Protein AF-A0A7J8SE46-F1 (afdb_monomer)

Organism: Gossypium davidsonii (NCBI:txid34287)

Structure (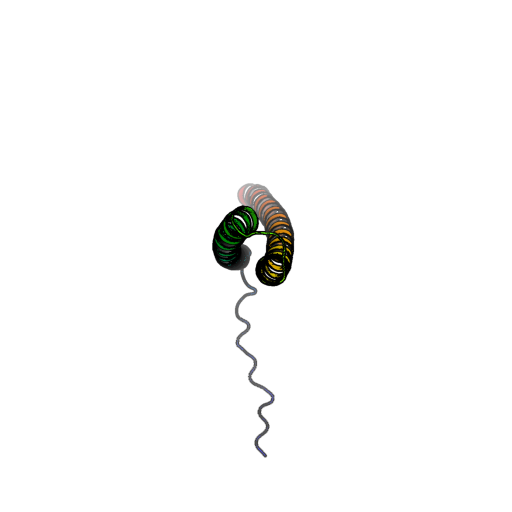mmCIF, N/CA/C/O backbone):
data_AF-A0A7J8SE46-F1
#
_entry.id   AF-A0A7J8SE46-F1
#
loop_
_atom_site.group_PDB
_atom_site.id
_atom_site.type_symbol
_atom_site.label_atom_id
_atom_site.label_alt_id
_atom_site.label_comp_id
_atom_site.label_asym_id
_atom_site.label_entity_id
_atom_site.label_seq_id
_atom_site.pdbx_PDB_ins_code
_atom_site.Cartn_x
_atom_site.Cartn_y
_atom_site.Cartn_z
_atom_site.occupancy
_atom_site.B_iso_or_equiv
_atom_site.auth_seq_id
_atom_site.auth_comp_id
_atom_site.auth_asym_id
_atom_site.auth_atom_id
_atom_site.pdbx_PDB_model_num
ATOM 1 N N . MET A 1 1 ? 7.025 -44.376 -16.265 1.00 56.47 1 MET A N 1
ATOM 2 C CA . MET A 1 1 ? 8.060 -43.318 -16.271 1.00 56.47 1 MET A CA 1
ATOM 3 C C . MET A 1 1 ? 8.127 -42.687 -17.663 1.00 56.47 1 MET A C 1
ATOM 5 O O . MET A 1 1 ? 8.733 -43.265 -18.554 1.00 56.47 1 MET A O 1
ATOM 9 N N . LYS A 1 2 ? 7.452 -41.552 -17.894 1.00 47.12 2 LYS A N 1
ATOM 10 C CA . LYS A 1 2 ? 7.578 -40.757 -19.131 1.00 47.12 2 LYS A CA 1
ATOM 11 C C . LYS A 1 2 ? 8.299 -39.460 -18.770 1.00 47.12 2 LYS A C 1
ATOM 13 O O . LYS A 1 2 ? 7.848 -38.721 -17.902 1.00 47.12 2 LYS A O 1
ATOM 18 N N . ARG A 1 3 ? 9.463 -39.249 -19.383 1.00 55.12 3 ARG A N 1
ATOM 19 C CA . ARG A 1 3 ? 10.337 -38.089 -19.188 1.00 55.12 3 ARG A CA 1
ATOM 20 C C . ARG A 1 3 ? 9.627 -36.855 -19.752 1.00 55.12 3 ARG A C 1
ATOM 22 O O . ARG A 1 3 ? 9.540 -36.708 -20.962 1.00 55.12 3 ARG A O 1
ATOM 29 N N . VAL A 1 4 ? 9.124 -35.985 -18.880 1.00 62.34 4 VAL A N 1
ATOM 30 C CA . VAL A 1 4 ? 8.595 -34.646 -19.217 1.00 62.34 4 VAL A CA 1
ATOM 31 C C . VAL A 1 4 ? 9.672 -33.574 -19.017 1.00 62.34 4 VAL A C 1
ATOM 33 O O . VAL A 1 4 ? 9.443 -32.522 -18.437 1.00 62.34 4 VAL A O 1
ATOM 36 N N . PHE A 1 5 ? 10.881 -33.855 -19.502 1.00 60.81 5 PHE A N 1
ATOM 37 C CA . PHE A 1 5 ? 11.923 -32.847 -19.687 1.00 60.81 5 PHE A CA 1
ATOM 38 C C . PHE A 1 5 ? 12.067 -32.615 -21.188 1.00 60.81 5 PHE A C 1
ATOM 40 O O . PHE A 1 5 ? 12.425 -33.550 -21.903 1.00 60.81 5 PHE A O 1
ATOM 47 N N . GLY A 1 6 ? 11.793 -31.392 -21.656 1.00 62.00 6 GLY A N 1
ATOM 48 C CA . GLY A 1 6 ? 12.154 -30.992 -23.020 1.00 62.00 6 GLY A CA 1
ATOM 49 C C . GLY A 1 6 ? 11.115 -30.256 -23.863 1.00 62.00 6 GLY A C 1
ATOM 50 O O . GLY A 1 6 ? 11.325 -30.166 -25.068 1.00 62.00 6 GLY A O 1
ATOM 51 N N . VAL A 1 7 ? 10.045 -29.682 -23.302 1.00 51.06 7 VAL A N 1
ATOM 52 C CA . VAL A 1 7 ? 9.318 -28.647 -24.056 1.00 51.06 7 VAL A CA 1
ATOM 53 C C . VAL A 1 7 ? 10.162 -27.379 -23.978 1.00 51.06 7 VAL A C 1
ATOM 55 O O . VAL A 1 7 ? 10.152 -26.677 -22.967 1.00 51.06 7 VAL A O 1
ATOM 58 N N . LYS A 1 8 ? 10.937 -27.099 -25.032 1.00 50.78 8 LYS A N 1
ATOM 59 C CA . LYS A 1 8 ? 11.357 -25.724 -25.305 1.00 50.78 8 LYS A CA 1
ATOM 60 C C . LYS A 1 8 ? 10.049 -24.952 -25.457 1.00 50.78 8 LYS A C 1
ATOM 62 O O . LYS A 1 8 ? 9.381 -25.112 -26.471 1.00 50.78 8 LYS A O 1
ATOM 67 N N . LYS A 1 9 ? 9.642 -24.199 -24.427 1.00 53.88 9 LYS A N 1
ATOM 68 C CA . LYS A 1 9 ? 8.682 -23.114 -24.634 1.00 53.88 9 LYS A CA 1
ATOM 69 C C . LYS A 1 9 ? 9.244 -22.322 -25.805 1.00 53.88 9 LYS A C 1
ATOM 71 O O . LYS A 1 9 ? 10.419 -21.941 -25.742 1.00 53.88 9 LYS A O 1
ATOM 76 N N . ASP A 1 10 ? 8.451 -22.151 -26.858 1.00 51.44 10 ASP A N 1
ATOM 77 C CA . ASP A 1 10 ? 8.722 -21.127 -27.855 1.00 51.44 10 ASP A CA 1
ATOM 78 C C . ASP A 1 10 ? 9.171 -19.891 -27.086 1.00 51.44 10 ASP A C 1
ATOM 80 O O . ASP A 1 10 ? 8.536 -19.516 -26.093 1.00 51.44 10 ASP A O 1
ATOM 84 N N . LYS A 1 11 ? 10.359 -19.374 -27.419 1.00 49.16 11 LYS A N 1
ATOM 85 C CA . LYS A 1 11 ? 10.885 -18.172 -26.779 1.00 49.16 11 LYS A CA 1
ATOM 86 C C . LYS A 1 11 ? 9.933 -17.055 -27.176 1.00 49.16 11 LYS A C 1
ATOM 88 O O . LYS A 1 11 ? 10.145 -16.403 -28.194 1.00 49.16 11 LYS A O 1
ATOM 93 N N . GLU A 1 12 ? 8.871 -16.886 -26.394 1.00 53.91 12 GLU A N 1
ATOM 94 C CA . GLU A 1 12 ? 8.076 -15.675 -26.393 1.00 53.91 12 GLU A CA 1
ATOM 95 C C . GLU A 1 12 ? 9.087 -14.529 -26.342 1.00 53.91 12 GLU A C 1
ATOM 97 O O . GLU A 1 12 ? 10.055 -14.611 -25.564 1.00 53.91 12 GLU A O 1
ATOM 102 N N . PRO A 1 13 ? 8.947 -13.526 -27.225 1.00 55.44 13 PRO A N 1
ATOM 103 C CA . PRO A 1 13 ? 9.836 -12.384 -27.188 1.00 55.44 13 PRO A CA 1
ATOM 104 C C . PRO A 1 13 ? 9.875 -11.874 -25.743 1.00 55.44 13 PRO A C 1
ATOM 106 O O . PRO A 1 13 ? 8.837 -11.879 -25.070 1.00 55.44 13 PRO A O 1
ATOM 109 N N . PRO A 1 14 ? 11.068 -11.524 -25.225 1.00 60.03 14 PRO A N 1
ATOM 110 C CA . PRO A 1 14 ? 11.175 -11.001 -23.874 1.00 60.03 14 PRO A CA 1
ATOM 111 C C . PRO A 1 14 ? 10.137 -9.884 -23.711 1.00 60.03 14 PRO A C 1
ATOM 113 O O . PRO A 1 14 ? 9.972 -9.097 -24.649 1.00 60.03 14 PRO A O 1
ATOM 116 N N . PRO A 1 15 ? 9.394 -9.860 -22.587 1.00 67.06 15 PRO A N 1
ATOM 117 C CA . PRO A 1 15 ? 8.288 -8.930 -22.410 1.00 67.06 15 PRO A CA 1
ATOM 118 C C . PRO A 1 15 ? 8.768 -7.521 -22.731 1.00 67.06 15 PRO A C 1
ATOM 120 O O . PRO A 1 15 ? 9.831 -7.105 -22.260 1.00 67.06 15 PRO A O 1
ATOM 123 N N . SER A 1 16 ? 8.009 -6.820 -23.572 1.00 84.75 16 SER A N 1
ATOM 124 C CA . SER A 1 16 ? 8.367 -5.459 -23.943 1.00 84.75 16 SER A CA 1
ATOM 125 C C . SER A 1 16 ? 8.318 -4.557 -22.708 1.00 84.75 16 SER A C 1
ATOM 127 O O . S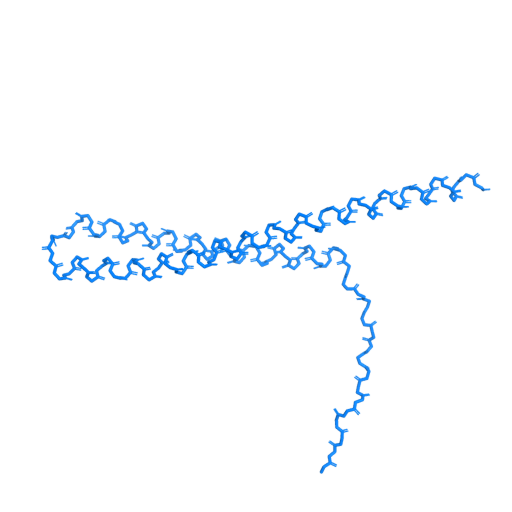ER A 1 16 ? 7.660 -4.872 -21.710 1.00 84.75 16 SER A O 1
ATOM 129 N N . ILE A 1 17 ? 8.999 -3.410 -22.771 1.00 84.50 17 ILE A N 1
ATOM 130 C CA . ILE A 1 17 ? 8.905 -2.388 -21.717 1.00 84.50 17 ILE A CA 1
ATOM 131 C C . ILE A 1 17 ? 7.428 -2.021 -21.487 1.00 84.50 17 ILE A C 1
ATOM 133 O O . ILE A 1 17 ? 7.001 -1.925 -20.342 1.00 84.50 17 ILE A O 1
ATOM 137 N N . GLN A 1 18 ? 6.632 -1.951 -22.560 1.00 86.81 18 GLN A N 1
ATOM 138 C CA . GLN A 1 18 ? 5.192 -1.699 -22.504 1.00 86.81 18 GLN A CA 1
ATOM 139 C C . GLN A 1 18 ? 4.440 -2.771 -21.695 1.00 86.81 18 GLN A C 1
ATOM 141 O O . GLN A 1 18 ? 3.700 -2.440 -20.771 1.00 86.81 18 GLN A O 1
ATOM 146 N N . ASP A 1 19 ? 4.682 -4.057 -21.977 1.00 89.56 19 ASP A N 1
ATOM 147 C CA . ASP A 1 19 ? 4.039 -5.167 -21.257 1.00 89.56 19 ASP A CA 1
ATOM 148 C C . ASP A 1 19 ? 4.409 -5.174 -19.769 1.00 89.56 19 ASP A C 1
ATOM 150 O O . ASP A 1 19 ? 3.598 -5.533 -18.907 1.00 89.56 19 ASP A O 1
ATOM 154 N N . ALA A 1 20 ? 5.658 -4.820 -19.455 1.00 88.88 20 ALA A N 1
ATOM 155 C CA . ALA A 1 20 ? 6.141 -4.722 -18.085 1.00 88.88 20 ALA A CA 1
ATOM 156 C C . ALA A 1 20 ? 5.456 -3.569 -17.337 1.00 88.88 20 ALA A C 1
ATOM 158 O O . ALA A 1 20 ? 4.964 -3.783 -16.223 1.00 88.88 20 ALA A O 1
ATOM 159 N N . THR A 1 21 ? 5.354 -2.397 -17.970 1.00 90.50 21 THR A N 1
ATOM 160 C CA . THR A 1 21 ? 4.642 -1.229 -17.439 1.00 90.50 21 THR A CA 1
ATOM 161 C C . THR A 1 21 ? 3.172 -1.552 -17.185 1.00 90.50 21 THR A C 1
ATOM 163 O O . THR A 1 21 ? 2.703 -1.386 -16.061 1.00 90.50 21 THR A O 1
ATOM 166 N N . ASP A 1 22 ? 2.460 -2.133 -18.154 1.00 93.44 22 ASP A N 1
ATOM 167 C CA . ASP A 1 22 ? 1.042 -2.492 -18.006 1.00 93.44 22 ASP A CA 1
ATOM 168 C C . ASP A 1 22 ? 0.793 -3.464 -16.845 1.00 93.44 22 ASP A C 1
ATOM 170 O O . ASP A 1 22 ? -0.193 -3.354 -16.106 1.00 93.44 22 ASP A O 1
ATOM 174 N N . ARG A 1 23 ? 1.690 -4.440 -16.658 1.00 93.38 23 ARG A N 1
ATOM 175 C CA . ARG A 1 23 ? 1.610 -5.388 -15.538 1.00 93.38 23 ARG A CA 1
ATOM 176 C C . ARG A 1 23 ? 1.844 -4.704 -14.195 1.00 93.38 23 ARG A C 1
ATOM 178 O O . ARG A 1 23 ? 1.167 -5.053 -13.226 1.00 93.38 23 ARG A O 1
ATOM 185 N N . ILE A 1 24 ? 2.797 -3.777 -14.113 1.00 94.19 24 ILE A N 1
ATOM 186 C CA . ILE A 1 24 ? 3.080 -3.025 -12.883 1.00 94.19 24 ILE A CA 1
ATOM 187 C C . ILE A 1 24 ? 1.915 -2.097 -12.547 1.00 94.19 24 ILE A C 1
ATOM 189 O O . ILE A 1 24 ? 1.468 -2.123 -11.402 1.00 94.19 24 ILE A O 1
ATOM 193 N N . SER A 1 25 ? 1.350 -1.395 -13.531 1.00 93.62 25 SER A N 1
ATOM 194 C CA . SER A 1 25 ? 0.178 -0.527 -13.352 1.00 93.62 25 SER A CA 1
ATOM 195 C C . SER A 1 25 ? -1.014 -1.296 -12.780 1.00 93.62 25 SER A C 1
ATOM 197 O O . SER A 1 25 ? -1.508 -0.955 -11.709 1.00 93.62 25 SER A O 1
ATOM 199 N N . LYS A 1 26 ? -1.387 -2.435 -13.385 1.00 96.25 26 LYS A N 1
ATOM 200 C CA . LYS A 1 26 ? -2.486 -3.290 -12.885 1.00 96.25 26 LYS A CA 1
ATOM 201 C C . LYS A 1 26 ? -2.263 -3.784 -11.451 1.00 96.25 26 LYS A C 1
ATOM 203 O O . LYS A 1 26 ? -3.204 -3.912 -10.661 1.00 96.25 26 LYS A O 1
ATOM 208 N N . ARG A 1 27 ? -1.012 -4.104 -11.100 1.00 95.75 27 ARG A N 1
ATOM 209 C CA . ARG A 1 27 ? -0.645 -4.481 -9.725 1.00 95.75 27 ARG A CA 1
ATOM 210 C C . ARG A 1 27 ? -0.757 -3.286 -8.780 1.00 95.75 27 ARG A C 1
ATOM 212 O O . ARG A 1 27 ? -1.245 -3.478 -7.669 1.00 95.75 27 ARG A O 1
ATOM 219 N N . GLY A 1 28 ? -0.342 -2.100 -9.223 1.00 97.00 28 GLY A N 1
ATOM 220 C CA . GLY A 1 28 ? -0.496 -0.832 -8.510 1.00 97.00 28 GLY A CA 1
ATOM 221 C C . GLY A 1 28 ? -1.954 -0.563 -8.159 1.00 97.00 28 GLY A C 1
ATOM 222 O O . GLY A 1 28 ? -2.274 -0.467 -6.976 1.00 97.00 28 GLY A O 1
ATOM 223 N N . ASP A 1 29 ? -2.845 -0.607 -9.152 1.00 97.06 29 ASP A N 1
ATOM 224 C CA . ASP A 1 29 ? -4.289 -0.408 -8.962 1.00 97.06 29 ASP A CA 1
ATOM 225 C C . ASP A 1 29 ? -4.862 -1.369 -7.911 1.00 97.06 29 ASP A C 1
ATOM 227 O O . ASP A 1 29 ? -5.572 -0.973 -6.984 1.00 97.06 29 ASP A O 1
ATOM 231 N N . THR A 1 30 ? -4.482 -2.649 -7.995 1.00 97.06 30 THR A N 1
ATOM 232 C CA . THR A 1 30 ? -4.919 -3.675 -7.037 1.00 97.06 30 THR A CA 1
ATOM 233 C C . THR A 1 30 ? -4.433 -3.380 -5.613 1.00 97.06 30 THR A C 1
ATOM 235 O O . THR A 1 30 ? -5.158 -3.621 -4.641 1.00 97.06 30 THR A O 1
ATOM 238 N N . VAL A 1 31 ? -3.192 -2.909 -5.455 1.00 97.88 31 VAL A N 1
ATOM 239 C CA . VAL A 1 31 ? -2.634 -2.542 -4.145 1.00 97.88 31 VAL A CA 1
ATOM 240 C C . VAL A 1 31 ? -3.344 -1.307 -3.591 1.00 97.88 31 VAL A C 1
ATOM 242 O O . VAL A 1 31 ? -3.752 -1.321 -2.428 1.00 97.88 31 VAL A O 1
ATOM 245 N N . ASP A 1 32 ? -3.576 -0.290 -4.417 1.00 97.44 32 ASP A N 1
ATOM 246 C CA . ASP A 1 32 ? -4.247 0.945 -4.011 1.00 97.44 32 ASP A CA 1
ATOM 247 C C . ASP A 1 32 ? -5.705 0.712 -3.606 1.00 97.44 32 ASP A C 1
ATOM 249 O O . ASP A 1 32 ? -6.166 1.245 -2.592 1.00 97.44 32 ASP A O 1
ATOM 253 N N . GLU A 1 33 ? -6.440 -0.142 -4.320 1.00 98.31 33 GLU A N 1
ATOM 254 C CA . GLU A 1 33 ? -7.787 -0.548 -3.913 1.00 98.31 33 GLU A CA 1
ATOM 255 C C . GLU A 1 33 ? -7.80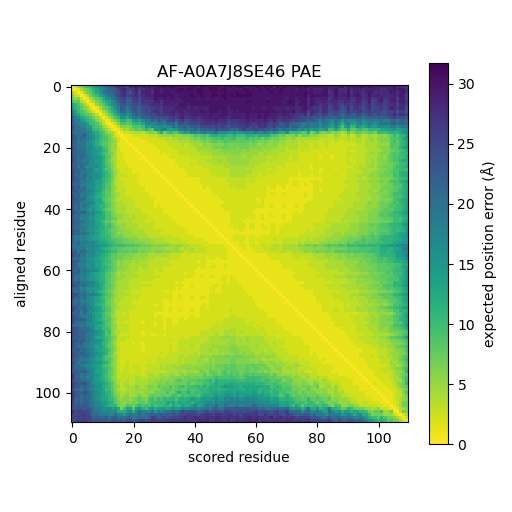6 -1.239 -2.545 1.00 98.31 33 GLU A C 1
ATOM 257 O O . GLU A 1 33 ? -8.697 -0.989 -1.723 1.00 98.31 33 GLU A O 1
ATOM 262 N N . LYS A 1 34 ? -6.831 -2.115 -2.276 1.00 98.19 34 LYS A N 1
ATOM 263 C CA . LYS A 1 34 ? -6.711 -2.784 -0.974 1.00 98.19 34 LYS A CA 1
ATOM 264 C C . LYS A 1 34 ? -6.367 -1.794 0.132 1.00 98.19 34 LYS A C 1
ATOM 266 O O . LYS A 1 34 ? -6.972 -1.869 1.201 1.00 98.19 34 LYS A O 1
ATOM 271 N N . LEU A 1 35 ? -5.454 -0.857 -0.121 1.00 98.44 35 LEU A N 1
ATOM 272 C CA . LEU A 1 35 ? -5.111 0.202 0.828 1.00 98.44 35 LEU A CA 1
ATOM 273 C C . LEU A 1 35 ? -6.332 1.059 1.175 1.00 98.44 35 LEU A C 1
ATOM 275 O O . LEU A 1 35 ? -6.628 1.222 2.357 1.00 98.44 35 LEU A O 1
ATOM 279 N N . LYS A 1 36 ? -7.113 1.494 0.175 1.00 98.56 36 LYS A N 1
ATOM 280 C CA . LYS A 1 36 ? -8.365 2.246 0.389 1.00 98.56 36 LYS A CA 1
ATOM 281 C C . LYS A 1 36 ? -9.351 1.493 1.290 1.00 98.56 36 LYS A C 1
ATOM 283 O O . LYS A 1 36 ? -9.941 2.087 2.193 1.00 98.56 36 LYS A O 1
ATOM 288 N N . LYS A 1 37 ? -9.519 0.182 1.079 1.00 98.62 37 LYS A N 1
ATOM 289 C CA . LYS A 1 37 ? -10.393 -0.666 1.914 1.00 98.62 37 LYS A CA 1
ATOM 290 C C . LYS A 1 37 ? -9.892 -0.756 3.360 1.00 98.62 37 LYS A C 1
ATOM 292 O O . LYS A 1 37 ? -10.686 -0.590 4.284 1.00 98.62 37 LYS A O 1
ATOM 297 N N . LEU A 1 38 ? -8.589 -0.969 3.553 1.00 98.69 38 LEU A N 1
ATOM 298 C CA . LEU A 1 38 ? -7.970 -1.046 4.882 1.00 98.69 38 LEU A CA 1
ATOM 299 C C . LEU A 1 38 ? -8.050 0.293 5.631 1.00 98.69 38 LEU A C 1
ATOM 301 O O . LEU A 1 38 ? -8.314 0.304 6.831 1.00 98.69 38 LEU A O 1
ATOM 305 N N . ASP A 1 39 ? -7.888 1.421 4.936 1.00 98.50 39 ASP A N 1
ATOM 306 C CA . ASP A 1 39 ? -8.040 2.757 5.523 1.00 98.50 39 ASP A CA 1
ATOM 307 C C . ASP A 1 39 ? -9.468 3.035 5.992 1.00 98.50 39 ASP A C 1
ATOM 309 O O . ASP A 1 39 ? -9.679 3.521 7.109 1.00 98.50 39 ASP A O 1
ATOM 313 N N . ALA A 1 40 ? -10.461 2.669 5.180 1.00 98.69 40 ALA A N 1
ATOM 314 C CA . ALA A 1 40 ? -11.860 2.779 5.570 1.00 98.69 40 ALA A CA 1
ATOM 315 C C . ALA A 1 40 ? -12.168 1.927 6.816 1.00 98.69 40 ALA A C 1
ATOM 317 O O . ALA A 1 40 ? -12.864 2.382 7.728 1.00 98.69 40 ALA A O 1
ATOM 318 N N . G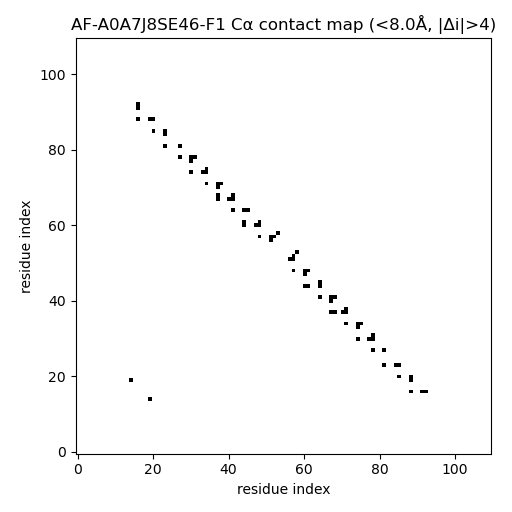LU A 1 41 ? -11.625 0.710 6.889 1.00 98.38 41 GLU A N 1
ATOM 319 C CA . GLU A 1 41 ? -11.783 -0.170 8.048 1.00 98.38 41 GLU A CA 1
ATOM 320 C C . GLU A 1 41 ? -11.103 0.396 9.308 1.00 98.38 41 GLU A C 1
ATOM 322 O O . GLU A 1 41 ? -11.719 0.442 10.377 1.00 98.38 41 GLU A O 1
ATOM 327 N N . LEU A 1 42 ? -9.872 0.908 9.194 1.00 98.69 42 LEU A N 1
ATOM 328 C CA . LEU A 1 42 ? -9.169 1.563 10.302 1.00 98.69 42 LEU A CA 1
ATOM 329 C C . LEU A 1 42 ? -9.916 2.793 10.820 1.00 98.69 42 LEU A C 1
ATOM 331 O O . LEU A 1 42 ? -9.974 3.002 12.035 1.00 98.69 42 LEU A O 1
ATOM 335 N N . SER A 1 43 ? -10.519 3.585 9.929 1.00 98.56 43 SER A N 1
ATOM 336 C CA . SER A 1 43 ? -11.336 4.736 10.324 1.00 98.56 43 SER A CA 1
ATOM 337 C C . SER A 1 43 ? -12.533 4.309 11.181 1.00 98.56 43 SER A C 1
ATOM 339 O O . SER A 1 43 ? -12.762 4.862 12.260 1.00 98.56 43 SER A O 1
ATOM 341 N N . ARG A 1 44 ? -13.232 3.236 10.782 1.00 98.56 44 ARG A N 1
ATOM 342 C CA . ARG A 1 44 ? -14.342 2.662 11.562 1.00 98.56 44 ARG A CA 1
ATOM 343 C C . ARG A 1 44 ? -13.882 2.178 12.935 1.00 98.56 44 ARG A C 1
ATOM 345 O O . ARG A 1 44 ? -14.531 2.485 13.934 1.00 98.56 44 ARG A O 1
ATOM 352 N N . TYR A 1 45 ? -12.749 1.474 13.017 1.00 98.56 45 TYR A N 1
ATOM 353 C CA . TYR A 1 45 ? -12.194 1.066 14.312 1.00 98.56 45 TYR A CA 1
ATOM 354 C C . TYR A 1 45 ? -11.840 2.268 15.190 1.00 98.56 45 TYR A C 1
ATOM 356 O O . TYR A 1 45 ? -12.137 2.256 16.383 1.00 98.56 45 TYR A O 1
ATOM 364 N N . LYS A 1 46 ? -11.258 3.328 14.617 1.00 98.19 46 LYS A N 1
ATOM 365 C CA . LYS A 1 46 ? -10.932 4.562 15.345 1.00 98.19 46 LYS A CA 1
ATOM 366 C C . LYS A 1 46 ? -12.180 5.191 15.969 1.00 98.19 46 LYS A C 1
ATOM 368 O O . LYS A 1 46 ? -12.136 5.602 17.127 1.00 98.19 46 LYS A O 1
ATOM 373 N N . GLU A 1 47 ? -13.291 5.248 15.240 1.00 98.31 47 GLU A N 1
ATOM 374 C CA . GLU A 1 47 ? -14.565 5.752 15.766 1.00 98.31 47 GLU A CA 1
ATOM 375 C C . GLU A 1 47 ? -15.156 4.852 16.855 1.00 98.31 47 GLU A C 1
ATOM 377 O O . GLU A 1 47 ? -15.590 5.352 17.895 1.00 98.31 47 GLU A O 1
ATOM 382 N N . GLN A 1 48 ? -15.143 3.532 16.652 1.00 98.25 48 GLN A N 1
ATOM 383 C CA . GLN A 1 48 ? -15.645 2.575 17.641 1.00 98.25 48 GLN A CA 1
ATOM 384 C C . GLN A 1 48 ? -14.839 2.640 18.941 1.00 98.25 48 GLN A C 1
ATOM 386 O O . GLN A 1 48 ? -15.423 2.700 20.021 1.00 98.25 48 GLN A O 1
ATOM 391 N N . ILE A 1 49 ? -13.507 2.702 18.856 1.00 98.25 49 ILE A N 1
ATOM 392 C CA . ILE A 1 49 ? -12.622 2.814 20.024 1.00 98.25 49 ILE A CA 1
ATOM 393 C C . ILE A 1 49 ? -12.922 4.095 20.808 1.00 98.25 49 ILE A C 1
ATOM 395 O O . ILE A 1 49 ? -13.022 4.033 22.032 1.00 98.25 49 ILE A O 1
ATOM 399 N N . LYS A 1 50 ? -13.116 5.232 20.121 1.00 98.06 50 LYS A N 1
ATOM 400 C CA . LYS A 1 50 ? -13.462 6.517 20.756 1.00 98.06 50 LYS A CA 1
ATOM 401 C C . LYS A 1 50 ? -14.782 6.468 21.527 1.00 98.06 50 LYS A C 1
ATOM 403 O O . LYS A 1 50 ? -14.895 7.109 22.564 1.00 98.06 50 LYS A O 1
ATOM 408 N N . LYS A 1 51 ? -15.776 5.738 21.013 1.00 97.94 51 LYS A N 1
ATOM 409 C CA . LYS A 1 51 ? -17.116 5.620 21.614 1.00 97.94 51 LYS A CA 1
ATOM 410 C C . LYS A 1 51 ? -17.213 4.513 22.671 1.00 97.94 51 LYS A C 1
ATOM 412 O O . LYS A 1 51 ? -18.195 4.456 23.403 1.00 97.94 51 LYS A O 1
ATOM 417 N N . THR A 1 52 ? -16.219 3.631 22.754 1.00 97.62 52 THR A N 1
ATOM 418 C CA . THR A 1 52 ? -16.218 2.497 23.686 1.00 97.62 52 THR A CA 1
ATOM 419 C C . THR A 1 52 ? -15.516 2.881 24.984 1.00 97.62 52 THR A C 1
ATOM 421 O O . THR A 1 52 ? -14.398 3.392 24.958 1.00 97.62 52 THR A O 1
ATOM 424 N N . ARG A 1 53 ? -16.148 2.602 26.131 1.00 97.88 53 ARG A N 1
ATOM 425 C CA . ARG A 1 53 ? -15.558 2.846 27.457 1.00 97.88 53 ARG A CA 1
ATOM 426 C C . ARG A 1 53 ? -14.267 2.025 27.646 1.00 97.88 53 ARG A C 1
ATOM 428 O O . ARG A 1 53 ? -14.226 0.881 27.186 1.00 97.88 53 ARG A O 1
ATOM 435 N N . PRO A 1 54 ? -13.243 2.553 28.347 1.00 97.38 54 PRO A N 1
ATOM 436 C CA . PRO A 1 54 ? -12.043 1.788 28.668 1.00 97.38 54 PRO A CA 1
ATOM 437 C C . PRO A 1 54 ? -12.368 0.456 29.347 1.00 97.38 54 PRO A C 1
ATOM 439 O O . PRO A 1 54 ? -13.144 0.412 30.302 1.00 97.38 54 PRO A O 1
ATOM 442 N N . GLY A 1 55 ? -11.785 -0.626 28.830 1.00 97.81 55 GLY A N 1
ATOM 443 C CA . GLY A 1 55 ? -12.007 -1.982 29.322 1.00 97.81 55 GLY A CA 1
ATOM 444 C C . GLY A 1 55 ? -11.762 -3.057 28.257 1.00 97.81 55 GLY A C 1
ATOM 445 O O . GLY A 1 55 ? -11.321 -2.742 27.146 1.00 97.81 55 GLY A O 1
ATOM 446 N N . PRO A 1 56 ? -12.087 -4.327 28.562 1.00 98.19 56 PRO A N 1
ATOM 447 C CA . PRO A 1 56 ? -11.798 -5.468 27.689 1.00 98.19 56 PRO A CA 1
ATOM 448 C C . PRO A 1 56 ? -12.364 -5.332 26.269 1.00 98.19 56 PRO A C 1
ATOM 450 O O . PRO A 1 56 ? -11.704 -5.697 25.299 1.00 98.19 56 PRO A O 1
ATOM 453 N N . ALA A 1 57 ? -13.559 -4.748 26.123 1.00 97.94 57 ALA A N 1
ATOM 454 C CA . ALA A 1 57 ? -14.178 -4.514 24.819 1.00 97.94 57 ALA A CA 1
ATOM 455 C C . ALA A 1 57 ? -13.388 -3.506 23.962 1.00 97.94 57 ALA A C 1
ATOM 457 O O . ALA A 1 57 ? -13.175 -3.736 22.771 1.00 97.94 57 ALA A O 1
ATOM 458 N N . GLN A 1 58 ? -12.906 -2.412 24.563 1.00 98.44 58 GLN A N 1
ATOM 459 C CA . GLN A 1 58 ? -12.081 -1.430 23.858 1.00 98.44 58 GLN A CA 1
ATOM 460 C C . GLN A 1 58 ? -10.721 -2.028 23.471 1.00 98.44 58 GLN A C 1
ATOM 462 O O . GLN A 1 58 ? -10.227 -1.775 22.372 1.00 98.44 58 GLN A O 1
ATOM 467 N N . GLU A 1 59 ? -10.133 -2.857 24.336 1.00 98.50 59 GLU A N 1
ATOM 468 C CA . GLU A 1 59 ? -8.852 -3.513 24.058 1.00 98.50 59 GLU A CA 1
ATOM 469 C C . GLU A 1 59 ? -8.974 -4.554 22.934 1.00 98.50 59 GLU A C 1
ATOM 471 O O . GLU A 1 59 ? -8.126 -4.626 22.042 1.00 98.50 59 GLU A O 1
ATOM 476 N N . ALA A 1 60 ? -10.097 -5.278 22.880 1.00 98.31 60 ALA A N 1
ATOM 477 C CA . ALA A 1 60 ? -10.421 -6.147 21.755 1.00 98.31 60 ALA A CA 1
ATOM 478 C C . ALA A 1 60 ? -10.496 -5.362 20.431 1.00 98.31 60 ALA A C 1
ATOM 480 O O . ALA A 1 60 ? -9.910 -5.797 19.436 1.00 98.31 60 ALA A O 1
ATOM 481 N N . LEU A 1 61 ? -11.141 -4.187 20.411 1.00 98.50 61 LEU A N 1
ATOM 482 C CA . LEU A 1 61 ? -11.191 -3.320 19.224 1.00 98.50 61 LEU A CA 1
ATOM 483 C C . LEU A 1 61 ? -9.802 -2.830 18.799 1.00 98.50 61 LEU A C 1
ATOM 485 O O . LEU A 1 61 ? -9.477 -2.898 17.614 1.00 98.50 61 LEU A O 1
ATOM 489 N N . LYS A 1 62 ? -8.956 -2.400 19.744 1.00 98.31 62 LYS A N 1
ATOM 490 C CA . LYS A 1 62 ? -7.565 -2.016 19.447 1.00 98.31 62 LYS A CA 1
ATOM 491 C C . LYS A 1 62 ? -6.777 -3.180 18.854 1.00 98.31 62 LYS A C 1
ATOM 493 O O . LYS A 1 62 ? -6.090 -2.994 17.854 1.00 98.31 62 LYS A O 1
ATOM 498 N N . SER A 1 63 ? -6.903 -4.385 19.414 1.00 98.44 63 SER A N 1
ATOM 499 C CA . SER A 1 63 ? -6.196 -5.564 18.898 1.00 98.44 63 SER A CA 1
ATOM 500 C C . SER A 1 63 ? -6.593 -5.890 17.452 1.00 98.44 63 SER A C 1
ATOM 502 O O . SER A 1 63 ? -5.736 -6.216 16.629 1.00 98.44 63 SER A O 1
ATOM 504 N N . ARG A 1 64 ? -7.881 -5.736 17.109 1.00 98.31 64 ARG A N 1
ATOM 505 C CA . ARG A 1 64 ? -8.384 -5.898 15.738 1.00 98.31 64 ARG A CA 1
ATOM 506 C C . ARG A 1 64 ? -7.843 -4.802 14.824 1.00 98.31 64 ARG A C 1
ATOM 508 O O . ARG A 1 64 ? -7.286 -5.121 13.777 1.00 98.31 64 ARG A O 1
ATOM 515 N N . ALA A 1 65 ? -7.898 -3.543 15.259 1.00 98.62 65 ALA A N 1
ATOM 516 C CA . ALA A 1 65 ? -7.339 -2.414 14.519 1.00 98.62 65 ALA A CA 1
ATOM 517 C C . ALA A 1 65 ? -5.834 -2.586 14.244 1.00 98.62 65 ALA A C 1
ATOM 519 O O . ALA A 1 65 ? -5.376 -2.325 13.137 1.00 98.62 65 ALA A O 1
ATOM 520 N N . MET A 1 66 ? -5.066 -3.103 15.208 1.00 98.56 66 MET A N 1
ATOM 521 C CA . MET A 1 66 ? -3.634 -3.378 15.041 1.00 98.56 66 MET A CA 1
ATOM 522 C C . MET A 1 66 ? -3.350 -4.434 13.967 1.00 98.56 66 MET A C 1
ATOM 524 O O . MET A 1 66 ? -2.359 -4.319 13.243 1.00 98.56 66 MET A O 1
ATOM 528 N N . ARG A 1 67 ? -4.215 -5.445 13.817 1.00 98.50 67 ARG A N 1
ATOM 529 C CA . ARG A 1 67 ? -4.089 -6.440 12.736 1.00 98.50 67 ARG A CA 1
ATOM 530 C C . ARG A 1 67 ? -4.295 -5.794 11.367 1.00 98.50 67 ARG A C 1
ATOM 532 O O . ARG A 1 67 ? -3.469 -6.001 10.479 1.00 98.50 67 ARG A O 1
ATOM 539 N N . VAL A 1 68 ? -5.330 -4.963 11.230 1.00 98.56 68 VAL A N 1
ATOM 540 C CA . VAL A 1 68 ? -5.602 -4.208 9.994 1.00 98.56 68 VAL A CA 1
ATOM 541 C C . VAL A 1 68 ? -4.456 -3.243 9.687 1.00 98.56 68 VAL A C 1
ATOM 543 O O . VAL A 1 68 ? -3.985 -3.182 8.555 1.00 98.56 68 VAL A O 1
ATOM 546 N N . LEU A 1 69 ? -3.922 -2.557 10.702 1.00 98.44 69 LEU A N 1
ATOM 547 C CA . LEU A 1 69 ? -2.789 -1.644 10.547 1.00 98.44 69 LEU A CA 1
ATOM 548 C C . LEU A 1 69 ? -1.529 -2.369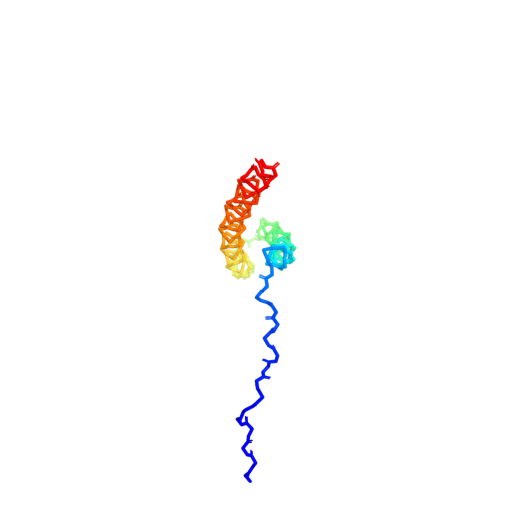 10.059 1.00 98.44 69 LEU A C 1
ATOM 550 O O . LEU A 1 69 ? -0.835 -1.872 9.174 1.00 98.44 69 LEU A O 1
ATOM 554 N N . LYS A 1 70 ? -1.237 -3.560 10.598 1.00 98.50 70 LYS A N 1
ATOM 555 C CA . LYS A 1 70 ? -0.111 -4.384 10.136 1.00 98.50 70 LYS A CA 1
ATOM 556 C C . LYS A 1 70 ? -0.286 -4.798 8.673 1.00 98.50 70 LYS A C 1
ATOM 558 O O . LYS A 1 70 ? 0.671 -4.734 7.905 1.00 98.50 70 LYS A O 1
ATOM 563 N N . GLN A 1 71 ? -1.498 -5.189 8.283 1.00 98.38 71 GLN A N 1
ATOM 564 C CA . GLN A 1 71 ? -1.807 -5.529 6.895 1.00 98.38 71 GLN A CA 1
ATOM 565 C C . GLN A 1 71 ? -1.661 -4.314 5.971 1.00 98.38 71 GLN A C 1
ATOM 567 O O . GLN A 1 71 ? -1.083 -4.444 4.894 1.00 98.38 71 GLN A O 1
ATOM 572 N N . LYS A 1 72 ? -2.115 -3.132 6.404 1.00 98.50 72 LYS A N 1
ATOM 573 C CA . LYS A 1 72 ? -1.946 -1.884 5.655 1.00 98.50 72 LYS A CA 1
ATOM 574 C C . LYS A 1 72 ? -0.469 -1.581 5.406 1.00 98.50 72 LYS A C 1
ATOM 576 O O . LYS A 1 72 ? -0.087 -1.425 4.254 1.00 98.50 72 LYS A O 1
ATOM 581 N N . ARG A 1 73 ? 0.367 -1.611 6.450 1.00 98.31 73 ARG A N 1
ATOM 582 C CA . ARG A 1 73 ?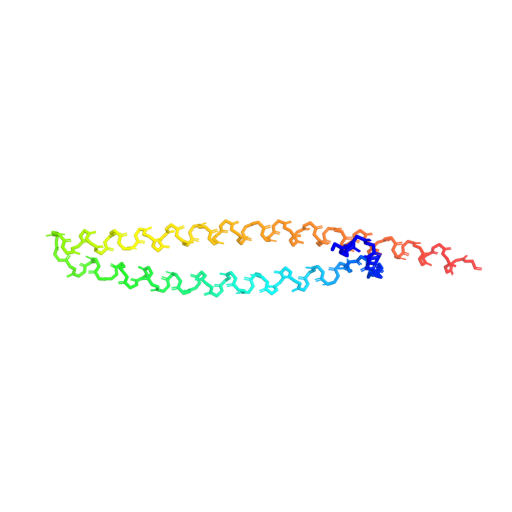 1.819 -1.371 6.328 1.00 98.31 73 ARG A CA 1
ATOM 583 C C . ARG A 1 73 ? 2.505 -2.318 5.344 1.00 98.31 73 ARG A C 1
ATOM 585 O O . ARG A 1 73 ? 3.408 -1.913 4.624 1.00 98.31 73 ARG A O 1
ATOM 592 N N . MET A 1 74 ? 2.073 -3.578 5.293 1.00 98.38 74 MET A N 1
ATOM 593 C CA . MET A 1 74 ? 2.590 -4.536 4.314 1.00 98.38 74 MET A CA 1
ATOM 594 C C . MET A 1 74 ? 2.263 -4.111 2.874 1.00 98.38 74 MET A C 1
ATOM 596 O O . MET A 1 74 ? 3.128 -4.199 2.007 1.00 98.38 74 MET A O 1
ATOM 600 N N . TYR A 1 75 ? 1.037 -3.649 2.612 1.00 98.50 75 TYR A N 1
ATOM 601 C CA . TYR A 1 75 ? 0.648 -3.165 1.285 1.00 98.50 75 TYR A CA 1
ATOM 602 C C . TYR A 1 75 ? 1.272 -1.810 0.935 1.00 98.50 75 TYR A C 1
ATOM 604 O O . TYR A 1 75 ? 1.617 -1.608 -0.223 1.00 98.50 75 TYR A O 1
ATOM 612 N N . GLU A 1 76 ? 1.484 -0.923 1.911 1.00 97.94 76 GLU A N 1
ATOM 613 C CA . GLU A 1 76 ? 2.249 0.318 1.714 1.00 97.94 76 GLU A CA 1
ATOM 614 C C . GLU A 1 76 ? 3.667 -0.012 1.228 1.00 97.94 76 GLU A C 1
ATOM 616 O O . GLU A 1 76 ? 4.078 0.477 0.182 1.00 97.94 76 GLU A O 1
ATOM 621 N N . GLY A 1 77 ? 4.355 -0.959 1.879 1.00 98.06 77 GLY A N 1
ATOM 622 C CA . GL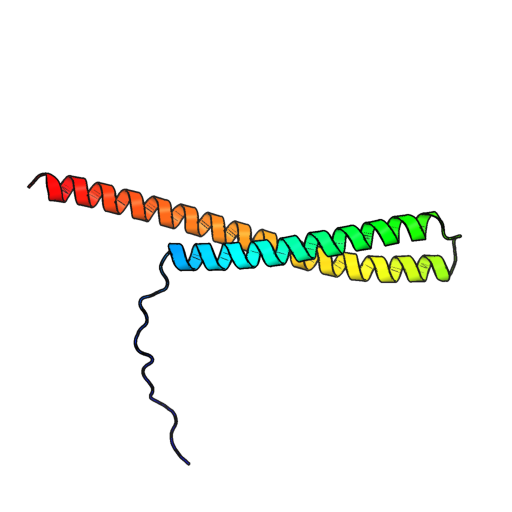Y A 1 77 ? 5.671 -1.417 1.422 1.00 98.06 77 GLY A CA 1
ATOM 623 C C . GLY A 1 77 ? 5.655 -2.071 0.032 1.00 98.06 77 GLY A C 1
ATOM 624 O O . GLY A 1 77 ? 6.584 -1.882 -0.752 1.00 98.06 77 GLY A O 1
ATOM 625 N N . GLN A 1 78 ? 4.596 -2.813 -0.320 1.00 97.19 78 GLN A N 1
ATOM 626 C CA . GLN A 1 78 ? 4.441 -3.344 -1.683 1.00 97.19 78 GLN A CA 1
ATOM 627 C C . GLN A 1 78 ? 4.270 -2.227 -2.716 1.00 97.19 78 GLN A C 1
ATOM 629 O O . GLN A 1 78 ? 4.858 -2.310 -3.792 1.00 97.19 78 GLN A O 1
ATOM 634 N N . ARG A 1 79 ? 3.491 -1.189 -2.400 1.00 97.50 79 ARG A N 1
ATOM 635 C CA . ARG A 1 79 ? 3.309 -0.024 -3.270 1.00 97.50 79 ARG A CA 1
ATOM 636 C C . ARG A 1 79 ? 4.628 0.717 -3.478 1.00 97.50 79 ARG A C 1
ATOM 638 O O . ARG A 1 79 ? 4.970 1.028 -4.612 1.00 97.50 79 ARG A O 1
ATOM 645 N N . ASP A 1 80 ? 5.399 0.918 -2.415 1.00 97.25 80 ASP A N 1
ATOM 646 C CA . ASP A 1 80 ? 6.706 1.576 -2.495 1.00 97.25 80 ASP A CA 1
ATOM 647 C C . ASP A 1 80 ? 7.685 0.773 -3.368 1.00 97.25 80 ASP A C 1
ATOM 649 O O . ASP A 1 80 ? 8.441 1.334 -4.163 1.00 97.25 80 ASP A O 1
ATOM 653 N N . MET A 1 81 ? 7.635 -0.561 -3.295 1.00 96.31 81 MET A N 1
ATOM 654 C CA . MET A 1 81 ? 8.400 -1.418 -4.202 1.00 96.31 81 MET A CA 1
ATOM 655 C C . MET A 1 81 ? 7.954 -1.250 -5.661 1.00 96.31 81 MET A C 1
ATOM 657 O O . MET A 1 81 ? 8.807 -1.169 -6.544 1.00 96.31 81 MET A O 1
ATOM 661 N N . LEU A 1 82 ? 6.644 -1.177 -5.920 1.00 96.44 82 LEU A N 1
ATOM 662 C CA . LEU A 1 82 ? 6.115 -0.942 -7.267 1.00 96.44 82 LEU A CA 1
ATOM 663 C C . LEU A 1 82 ? 6.547 0.423 -7.810 1.00 96.44 82 LEU A C 1
ATOM 665 O O . LEU A 1 82 ? 6.971 0.481 -8.956 1.00 96.44 82 LEU A O 1
ATOM 669 N N . TYR A 1 83 ? 6.551 1.483 -6.995 1.00 94.19 83 TYR A N 1
ATOM 670 C CA . TYR A 1 83 ? 7.042 2.798 -7.424 1.00 94.19 83 TYR A CA 1
ATOM 671 C C . TYR A 1 83 ? 8.501 2.765 -7.875 1.00 94.19 83 TYR A C 1
ATOM 673 O O . TYR A 1 83 ? 8.835 3.329 -8.913 1.00 94.19 83 TYR A O 1
ATOM 681 N N . ASN A 1 84 ? 9.364 2.054 -7.145 1.00 95.69 84 ASN A N 1
ATOM 682 C CA . ASN A 1 84 ? 10.753 1.871 -7.567 1.00 95.69 84 ASN A CA 1
ATOM 683 C C . ASN A 1 84 ? 10.856 1.100 -8.895 1.00 95.69 84 ASN A C 1
ATOM 685 O O . ASN A 1 84 ? 11.709 1.406 -9.725 1.00 95.69 84 ASN A O 1
ATOM 689 N N . GLN A 1 85 ? 9.994 0.100 -9.115 1.00 94.44 85 GLN A N 1
ATOM 690 C CA . GLN A 1 85 ? 9.957 -0.643 -10.379 1.00 94.44 85 GLN A CA 1
ATOM 691 C C . GLN A 1 85 ? 9.486 0.230 -11.544 1.00 94.44 85 GLN A C 1
ATOM 693 O O . GLN A 1 85 ? 10.115 0.189 -12.598 1.00 94.44 85 GLN A O 1
ATOM 698 N N . THR A 1 86 ? 8.437 1.031 -11.344 1.00 93.81 86 THR A N 1
ATOM 699 C CA . THR A 1 86 ? 7.953 2.001 -12.335 1.00 93.81 86 THR A CA 1
ATOM 700 C C . THR A 1 86 ? 9.053 2.991 -12.695 1.00 93.81 86 THR A C 1
ATOM 702 O O . THR A 1 86 ? 9.387 3.112 -13.865 1.00 93.81 86 THR A O 1
ATOM 705 N N . PHE A 1 87 ? 9.709 3.592 -11.698 1.00 95.25 87 PHE A N 1
ATOM 706 C CA . PHE A 1 87 ? 10.799 4.538 -11.934 1.00 95.25 87 PHE A CA 1
ATOM 707 C C . PHE A 1 87 ? 11.941 3.926 -12.757 1.00 95.25 87 PHE A C 1
ATOM 709 O O . PHE A 1 87 ? 12.416 4.526 -13.717 1.00 95.25 87 PHE A O 1
ATOM 716 N N . ASN A 1 88 ? 12.365 2.703 -12.427 1.00 93.38 88 ASN A N 1
ATOM 717 C CA . ASN A 1 88 ? 13.400 2.018 -13.200 1.00 93.38 88 ASN A CA 1
ATOM 718 C C . ASN A 1 88 ? 12.963 1.752 -14.649 1.00 93.38 88 ASN A C 1
ATOM 720 O O . ASN A 1 88 ? 13.786 1.866 -15.557 1.00 93.38 88 ASN A O 1
ATOM 724 N N . LEU A 1 89 ? 11.694 1.398 -14.881 1.00 92.56 89 LEU A N 1
ATOM 725 C CA . LEU A 1 89 ? 11.177 1.210 -16.237 1.00 92.56 89 LEU A CA 1
ATOM 726 C C . LEU A 1 89 ? 11.087 2.518 -17.013 1.00 92.56 89 LEU A C 1
ATOM 728 O O . LEU A 1 89 ? 11.447 2.515 -18.185 1.00 92.56 89 LEU A O 1
ATOM 732 N N . ASP A 1 90 ? 10.690 3.617 -16.376 1.00 92.62 90 ASP A N 1
ATOM 733 C CA . ASP A 1 90 ? 10.636 4.935 -17.013 1.00 92.62 90 ASP A CA 1
ATOM 734 C C . ASP A 1 90 ? 12.031 5.367 -17.493 1.00 92.62 90 ASP A C 1
ATOM 736 O O . ASP A 1 90 ? 12.198 5.805 -18.632 1.00 92.62 90 ASP A O 1
ATOM 740 N N . GLN A 1 91 ? 13.066 5.138 -16.677 1.00 93.25 91 GLN A N 1
ATOM 741 C CA . GLN A 1 91 ? 14.458 5.405 -17.056 1.00 93.25 91 GLN A CA 1
ATOM 742 C C . GLN A 1 91 ? 14.909 4.554 -18.256 1.00 93.25 91 GLN A C 1
ATOM 744 O O . GLN A 1 91 ? 15.579 5.050 -19.164 1.00 93.25 91 GLN A O 1
ATOM 749 N N . VAL A 1 92 ? 14.544 3.267 -18.278 1.00 92.19 92 VAL A N 1
ATOM 750 C CA . VAL A 1 92 ? 14.875 2.360 -19.390 1.00 92.19 92 VAL A CA 1
ATOM 751 C C . VAL A 1 92 ? 14.093 2.723 -20.655 1.00 92.19 92 VAL A C 1
ATOM 753 O O . VAL A 1 92 ? 14.655 2.663 -21.751 1.00 92.19 92 VAL A O 1
ATOM 756 N N . ALA A 1 93 ? 12.827 3.122 -20.523 1.00 90.38 93 ALA A N 1
ATOM 757 C CA . ALA A 1 93 ? 11.996 3.589 -21.627 1.00 90.38 93 ALA A CA 1
ATOM 758 C C . ALA A 1 93 ? 12.611 4.832 -22.279 1.00 90.38 93 ALA A C 1
ATOM 760 O O . ALA A 1 93 ? 12.835 4.829 -23.489 1.00 90.38 93 ALA A O 1
ATOM 761 N N . PHE A 1 94 ? 12.991 5.823 -21.469 1.00 92.44 94 PHE A N 1
ATOM 762 C CA . PHE A 1 94 ? 13.637 7.049 -21.932 1.00 92.44 94 PHE A CA 1
ATOM 763 C C . PHE A 1 94 ? 14.959 6.776 -22.663 1.00 92.44 94 PHE A C 1
ATOM 765 O O . PHE A 1 94 ? 15.179 7.258 -23.773 1.00 92.44 94 PHE A O 1
ATOM 772 N N . ALA A 1 95 ? 15.832 5.943 -22.085 1.00 91.75 95 ALA A N 1
ATOM 773 C CA . ALA A 1 95 ? 17.083 5.561 -22.739 1.00 91.75 95 ALA A CA 1
ATOM 774 C C . ALA A 1 95 ? 16.840 4.831 -24.074 1.00 91.75 95 ALA A C 1
ATOM 776 O O . ALA A 1 95 ? 17.551 5.057 -25.052 1.00 91.75 95 ALA A O 1
ATOM 777 N N . SER A 1 96 ? 15.821 3.968 -24.126 1.00 88.94 96 SER A N 1
ATOM 778 C CA . SER A 1 96 ? 15.458 3.227 -25.339 1.00 88.94 96 SER A CA 1
ATOM 779 C C . SER A 1 96 ? 14.928 4.140 -26.445 1.00 88.94 96 SER A C 1
ATOM 781 O O . SER A 1 96 ? 15.188 3.880 -27.617 1.00 88.94 96 SER A O 1
ATOM 783 N N . GLU A 1 97 ? 14.190 5.190 -26.090 1.00 89.31 97 GLU A N 1
ATOM 784 C CA . GLU A 1 97 ? 13.718 6.213 -27.026 1.00 89.31 97 GLU A CA 1
ATOM 785 C C . GLU A 1 97 ? 14.888 7.028 -27.588 1.00 89.31 97 GLU A C 1
ATOM 787 O O . GLU A 1 97 ? 15.073 7.060 -28.802 1.00 89.31 97 GLU A O 1
ATOM 792 N N . GLY A 1 98 ? 15.781 7.531 -26.728 1.00 90.62 98 GLY A N 1
ATOM 793 C CA . GLY A 1 98 ? 16.965 8.270 -27.178 1.00 90.62 98 GLY A CA 1
ATOM 794 C C . GLY A 1 98 ? 17.887 7.462 -28.105 1.00 90.62 98 GLY A C 1
ATOM 795 O O . GLY A 1 98 ? 18.452 8.007 -29.054 1.00 90.62 98 GLY A O 1
ATOM 796 N N . LEU A 1 99 ? 18.015 6.146 -27.887 1.00 89.94 99 LEU A N 1
ATOM 797 C CA . LEU A 1 99 ? 18.752 5.262 -28.800 1.00 89.94 99 LEU A CA 1
ATOM 798 C C . LEU A 1 99 ? 18.069 5.122 -30.166 1.00 89.94 99 LEU A C 1
ATOM 800 O O . LEU A 1 99 ? 18.762 5.092 -31.186 1.00 89.94 99 LEU A O 1
ATOM 804 N N . LYS A 1 100 ? 16.733 5.039 -30.204 1.00 87.06 100 LYS A N 1
ATOM 805 C CA . LYS A 1 100 ? 15.976 4.996 -31.464 1.00 87.06 100 LYS A CA 1
ATOM 806 C C . LYS A 1 100 ? 16.138 6.300 -32.240 1.00 87.06 100 LYS A C 1
ATOM 808 O O . LYS A 1 100 ? 16.398 6.244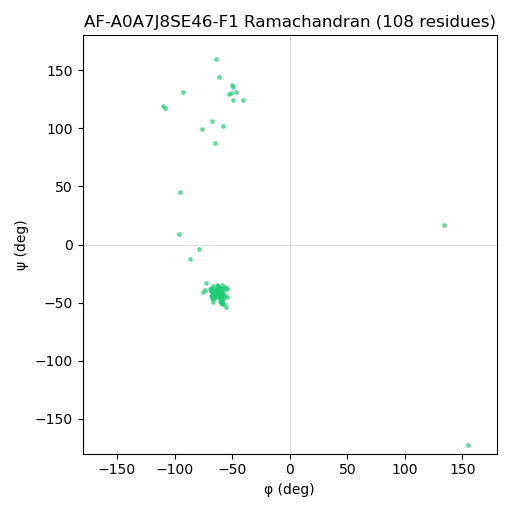 -33.439 1.00 87.06 100 LYS A O 1
ATOM 813 N N . ASP A 1 101 ? 16.063 7.441 -31.563 1.00 89.88 101 ASP A N 1
ATOM 814 C CA . ASP A 1 101 ? 16.227 8.757 -32.188 1.00 89.88 101 ASP A CA 1
ATOM 815 C C . ASP A 1 101 ? 17.645 8.943 -32.748 1.00 89.88 101 ASP A C 1
ATOM 817 O O . ASP A 1 101 ? 17.830 9.386 -33.887 1.00 89.88 101 ASP A O 1
ATOM 821 N N . ALA A 1 102 ? 18.668 8.530 -31.990 1.00 87.81 102 ALA A N 1
ATOM 822 C CA . ALA A 1 102 ? 20.054 8.540 -32.453 1.00 87.81 102 ALA A CA 1
ATOM 823 C C . ALA A 1 102 ? 20.248 7.634 -33.678 1.00 87.81 102 ALA A C 1
ATOM 825 O O . ALA A 1 102 ? 20.879 8.034 -34.658 1.00 87.81 102 ALA A O 1
ATOM 826 N N . GLN A 1 103 ? 19.667 6.431 -33.658 1.00 85.56 103 GLN A N 1
ATOM 827 C CA . GLN A 1 103 ? 19.717 5.509 -34.789 1.00 85.56 103 GLN A CA 1
ATOM 828 C C . GLN A 1 103 ? 19.049 6.104 -36.033 1.00 85.56 103 GLN A C 1
ATOM 830 O O . GLN A 1 103 ? 19.620 6.018 -37.118 1.00 85.56 103 GLN A O 1
ATOM 835 N N . GLN A 1 104 ? 17.869 6.715 -35.894 1.00 83.81 104 GLN A N 1
ATOM 836 C CA . GLN A 1 104 ? 17.171 7.370 -37.003 1.00 83.81 104 GLN A CA 1
ATOM 837 C C . GLN A 1 104 ? 17.980 8.532 -37.574 1.00 83.81 104 GLN A C 1
ATOM 839 O O . GLN A 1 104 ? 18.090 8.650 -38.790 1.00 83.81 104 GLN A O 1
ATOM 844 N N . THR A 1 105 ? 18.600 9.340 -36.714 1.00 85.50 105 THR A N 1
ATOM 845 C CA . THR A 1 105 ? 19.450 10.457 -37.142 1.00 85.50 105 THR A CA 1
ATOM 846 C C . THR A 1 105 ? 20.647 9.963 -37.958 1.00 85.50 105 THR A C 1
ATOM 848 O O . THR A 1 105 ? 20.951 10.523 -39.006 1.00 85.50 105 THR A O 1
ATOM 851 N N . VAL A 1 106 ? 21.312 8.886 -37.528 1.00 80.19 106 VAL A N 1
ATOM 852 C CA . VAL A 1 106 ? 22.483 8.335 -38.236 1.00 80.19 106 VAL A CA 1
ATOM 853 C C . VAL A 1 106 ? 22.090 7.599 -39.525 1.00 80.19 106 VAL A C 1
ATOM 855 O O . VAL A 1 106 ? 22.785 7.712 -40.529 1.00 80.19 106 VAL A O 1
ATOM 858 N N . CYS A 1 107 ?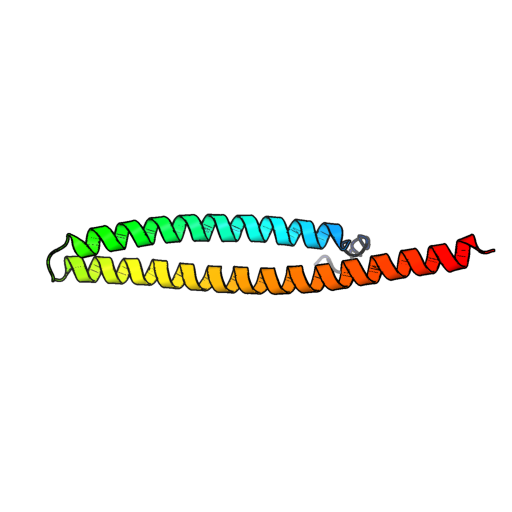 20.978 6.860 -39.513 1.00 72.94 107 CYS A N 1
ATOM 859 C CA . CYS A 1 107 ? 20.475 6.068 -40.642 1.00 72.94 107 CYS A CA 1
ATOM 860 C C . CYS A 1 107 ? 19.821 6.925 -41.737 1.00 72.94 107 CYS A C 1
ATOM 862 O O . CYS A 1 107 ? 20.033 6.669 -42.914 1.00 72.94 107 CYS A O 1
ATOM 864 N N . GLY A 1 108 ? 19.043 7.942 -41.361 1.00 60.19 108 GLY A N 1
ATOM 865 C CA . GLY A 1 108 ? 18.352 8.831 -42.301 1.00 60.19 108 GLY A CA 1
ATOM 866 C C . GLY A 1 108 ? 19.241 9.913 -42.919 1.00 60.19 108 GLY A C 1
ATOM 867 O O . GLY A 1 108 ? 18.770 10.672 -43.759 1.00 60.19 108 GLY A O 1
ATOM 868 N N . SER A 1 109 ? 20.507 9.993 -42.498 1.00 55.66 109 SER A N 1
ATOM 869 C CA . SER A 1 109 ? 21.522 10.901 -43.052 1.00 55.66 109 SER A CA 1
ATOM 870 C C . SER A 1 109 ? 22.417 10.236 -44.117 1.00 55.66 109 SER A C 1
ATOM 872 O O . SER A 1 109 ? 23.419 10.831 -44.517 1.00 55.66 109 SER A O 1
ATOM 874 N N . LEU A 1 110 ? 22.079 9.016 -44.556 1.00 47.00 110 LEU A N 1
ATOM 875 C CA . LEU A 1 110 ? 22.711 8.253 -45.645 1.00 47.00 110 LEU A CA 1
ATOM 876 C C . LEU A 1 110 ? 21.697 8.006 -46.767 1.00 47.00 110 LEU A C 1
ATOM 878 O O . LEU A 1 110 ? 22.129 8.024 -47.941 1.00 47.00 110 LEU A O 1
#

Secondary structure (DSSP, 8-state):
-----------PPPPPHHHHHHHHHHHHHHHHHHHHHHHHHHHHHHHHHHHSPTTHHHHHHHHHHHHHHHHHHHHHHHHHHHHHHHHHHHHHHHHHHHHHHHHHHHHTT-

pLDDT: mean 88.46, std 15.42, range [47.0, 98.69]

Solvent-accessible surface area (backbone atoms only — not comparable to full-atom values): 6334 Å² total; per-residue (Å²): 142,80,86,90,75,78,81,75,69,76,80,66,72,76,78,46,72,66,57,52,49,54,53,48,50,57,51,47,53,55,44,51,54,50,45,54,53,42,51,55,50,46,50,51,41,54,53,51,43,73,75,38,67,91,50,72,72,28,51,52,47,50,56,53,40,52,53,49,50,54,54,40,54,55,46,52,54,50,49,55,52,49,51,56,52,50,52,54,49,52,54,52,51,52,54,52,47,56,50,50,53,53,49,48,58,63,60,74,74,111

Mean predicted aligned error: 8.56 Å

Foldseek 3Di:
DDDPPDDPPPPDPDQDLVNQLVVLVVVLVVLVVLLVVLVVVLVVLVVVLVVDDPDPVSVVSVVVSVVSVVVNVVSVVVNVVSVVVNVVSVVVVVVVVVVVVVVCVVVVVD

Radius of gyration: 24.54 Å; Cα contacts (8 Å, |Δi|>4): 41; chains: 1; bounding box: 40×54×75 Å

Sequence (110 aa):
MKRVFGVKKDKEPPPSIQDATDRISKRGDTVDEKLKKLDAELSRYKEQIKKTRPGPAQEALKSRAMRVLKQKRMYEGQRDMLYNQTFNLDQVAFASEGLKDAQQTVCGSL

Nearest PDB structures (foldseek):
  5nnv-assembly4_D  TM=8.403E-01  e=4.427E+00  Bacillus subtilis subsp. subtilis str. 168
  4wpe-assembly1_A-2  TM=7.330E-01  e=4.156E+00  Saccharomyces cerevisiae S288C
  6ixf-assembly1_A  TM=7.480E-01  e=5.349E+00  Homo sapiens
  3na7-assembly1_A  TM=4.142E-01  e=2.847E+00  Helicobacter pylori NCTC 11638

InterPro domains:
  IPR005024 Snf7 family [PF03357] (12-106)
  IPR005024 Snf7 family [PTHR22761] (3-105)